Protein AF-A0A916QXQ4-F1 (afdb_monomer)

Structure (mmCIF, N/CA/C/O backbone):
data_AF-A0A916QXQ4-F1
#
_entry.id   AF-A0A916QXQ4-F1
#
loop_
_atom_site.group_PDB
_atom_site.id
_atom_site.type_symbol
_atom_site.label_atom_id
_atom_site.label_alt_id
_atom_site.label_comp_id
_atom_site.label_asym_id
_atom_site.label_entity_id
_atom_site.label_seq_id
_atom_site.pdbx_PDB_ins_code
_atom_site.Cartn_x
_atom_site.Cartn_y
_atom_site.Cartn_z
_atom_site.occupancy
_atom_site.B_iso_or_equiv
_atom_site.auth_seq_id
_atom_site.auth_comp_id
_atom_site.auth_asym_id
_atom_site.auth_atom_id
_atom_site.pdbx_PDB_model_num
ATOM 1 N N . MET A 1 1 ? 5.886 27.026 -9.463 1.00 68.62 1 MET A N 1
ATOM 2 C CA . MET A 1 1 ? 6.018 25.762 -10.219 1.00 68.62 1 MET A CA 1
ATOM 3 C C . MET A 1 1 ? 7.502 25.433 -10.294 1.00 68.62 1 MET A C 1
ATOM 5 O O . MET A 1 1 ? 8.241 26.263 -10.803 1.00 68.62 1 MET A O 1
ATOM 9 N N . GLN A 1 2 ? 7.952 24.326 -9.695 1.00 81.44 2 GLN A N 1
ATOM 10 C CA . GLN A 1 2 ? 9.362 23.913 -9.751 1.00 81.44 2 GLN A CA 1
ATOM 11 C C . GLN A 1 2 ? 9.612 23.110 -11.031 1.00 81.44 2 GLN A C 1
ATOM 13 O O . GLN A 1 2 ? 8.798 22.256 -11.383 1.00 81.44 2 GLN A O 1
ATOM 18 N N . LEU A 1 3 ? 10.710 23.401 -11.732 1.00 86.19 3 LEU A N 1
ATOM 19 C CA . LEU A 1 3 ? 11.135 22.612 -12.883 1.00 86.19 3 LEU A CA 1
ATOM 20 C C . LEU A 1 3 ? 11.724 21.302 -12.352 1.00 86.19 3 LEU A C 1
ATOM 22 O O . LEU A 1 3 ? 12.762 21.316 -11.694 1.00 86.19 3 LEU A O 1
ATOM 26 N N . VAL A 1 4 ? 11.034 20.192 -12.595 1.00 87.94 4 VAL A N 1
ATOM 27 C CA . VAL A 1 4 ? 11.498 18.856 -12.213 1.00 87.94 4 VAL A CA 1
ATOM 28 C C . VAL A 1 4 ? 11.705 18.018 -13.463 1.00 87.94 4 VAL A C 1
ATOM 30 O O . VAL A 1 4 ? 10.955 18.127 -14.435 1.00 87.94 4 VAL A O 1
ATOM 33 N N . GLU A 1 5 ? 12.738 17.187 -13.441 1.00 89.25 5 GLU A N 1
ATOM 34 C CA . GLU A 1 5 ? 13.019 16.252 -14.519 1.00 89.25 5 GLU A CA 1
ATOM 35 C C . GLU A 1 5 ? 11.939 15.162 -14.574 1.00 89.25 5 GLU A C 1
ATOM 37 O O . GLU A 1 5 ? 11.565 14.580 -13.553 1.00 89.25 5 GLU A O 1
ATOM 42 N N . LYS A 1 6 ? 11.423 14.879 -15.775 1.00 86.88 6 LYS A N 1
ATOM 43 C CA . LYS A 1 6 ? 10.425 13.832 -16.014 1.00 86.88 6 LYS A CA 1
ATOM 44 C C . LYS A 1 6 ? 10.949 12.845 -17.045 1.00 86.88 6 LYS A C 1
ATOM 46 O O . LYS A 1 6 ? 11.099 13.184 -18.216 1.00 86.88 6 LYS A O 1
ATOM 51 N N . HIS A 1 7 ? 11.099 11.593 -16.630 1.00 86.12 7 HIS A N 1
ATOM 52 C CA . HIS A 1 7 ? 11.394 10.484 -17.528 1.00 86.12 7 HIS A CA 1
ATOM 53 C C . HIS A 1 7 ? 10.111 9.738 -17.891 1.00 86.12 7 HIS A C 1
ATOM 55 O O . HIS A 1 7 ? 9.414 9.218 -17.022 1.00 86.12 7 HIS A O 1
ATOM 61 N N . THR A 1 8 ? 9.788 9.684 -19.183 1.00 89.25 8 THR A N 1
ATOM 62 C CA . THR A 1 8 ? 8.645 8.902 -19.674 1.00 89.25 8 THR A CA 1
ATOM 63 C C . THR A 1 8 ? 9.120 7.503 -20.056 1.00 89.25 8 THR A C 1
ATOM 65 O O . THR A 1 8 ? 9.946 7.349 -20.951 1.00 89.25 8 THR A O 1
ATOM 68 N N . ILE A 1 9 ? 8.588 6.482 -19.384 1.00 91.50 9 ILE A N 1
ATOM 69 C CA . ILE A 1 9 ? 8.902 5.071 -19.634 1.00 91.50 9 ILE A CA 1
ATOM 70 C C . ILE A 1 9 ? 7.858 4.508 -20.603 1.00 91.50 9 ILE A C 1
ATOM 72 O O . ILE A 1 9 ? 6.667 4.480 -20.299 1.00 91.50 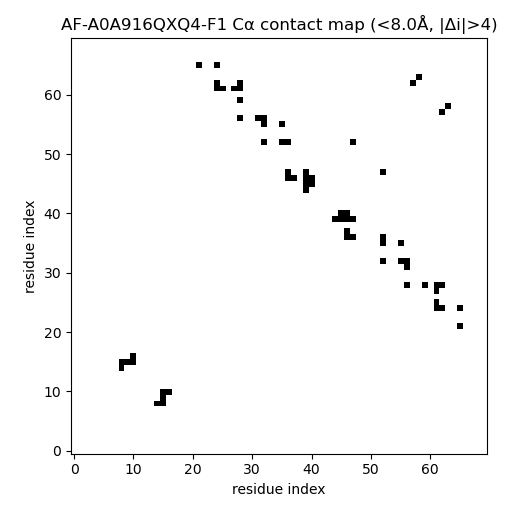9 ILE A O 1
ATOM 76 N N . ASN A 1 10 ? 8.301 4.063 -21.778 1.00 93.69 10 ASN A N 1
ATOM 77 C CA . ASN A 1 10 ? 7.466 3.333 -22.736 1.00 93.69 10 ASN A CA 1
ATOM 78 C C . ASN A 1 10 ? 7.649 1.813 -22.572 1.00 93.69 10 ASN A C 1
ATOM 80 O O . ASN A 1 10 ? 8.505 1.368 -21.813 1.00 93.69 10 ASN A O 1
ATOM 84 N N . ARG A 1 11 ? 6.869 1.006 -23.302 1.00 93.56 11 ARG A N 1
ATOM 85 C CA . ARG A 1 11 ? 6.911 -0.467 -23.197 1.00 93.56 11 ARG A CA 1
ATOM 86 C C . ARG A 1 11 ? 8.250 -1.092 -23.597 1.00 93.56 11 ARG A C 1
ATOM 88 O O . ARG A 1 11 ? 8.554 -2.195 -23.158 1.00 93.56 11 ARG A O 1
ATOM 95 N N . GLN A 1 12 ? 9.037 -0.412 -24.428 1.00 95.50 12 GLN A N 1
ATOM 96 C CA . GLN A 1 12 ? 10.361 -0.863 -24.864 1.00 95.50 12 GLN A CA 1
ATOM 97 C C . GLN A 1 12 ? 11.477 -0.471 -23.883 1.00 95.50 12 GLN A C 1
ATOM 99 O O . GLN A 1 12 ? 12.617 -0.902 -24.040 1.00 95.50 12 GLN A O 1
ATOM 104 N N . HIS A 1 13 ? 11.180 0.349 -22.877 1.00 95.69 13 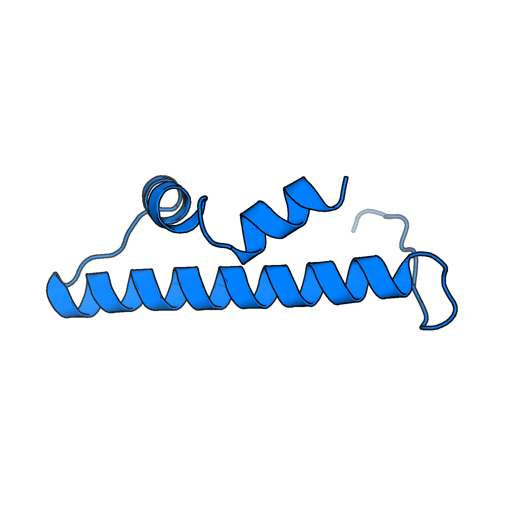HIS A N 1
ATOM 105 C CA . HIS A 1 13 ? 12.166 0.812 -21.915 1.00 95.69 13 HIS A CA 1
ATOM 106 C C . HIS A 1 13 ? 12.606 -0.323 -20.979 1.00 95.69 13 HIS A C 1
ATOM 108 O O . HIS A 1 13 ? 11.779 -1.091 -20.489 1.00 95.69 13 HIS A O 1
ATOM 114 N N . LYS A 1 14 ? 13.903 -0.386 -20.652 1.00 95.00 14 LYS A N 1
ATOM 115 C CA . LYS A 1 14 ? 14.487 -1.462 -19.825 1.00 95.00 14 LYS A CA 1
ATOM 116 C C . LYS A 1 14 ? 13.812 -1.648 -18.457 1.00 95.00 14 LYS A C 1
ATOM 118 O O . LYS A 1 14 ? 13.712 -2.768 -17.978 1.00 95.00 14 LYS A O 1
ATOM 123 N N . PHE A 1 15 ? 13.309 -0.562 -17.867 1.00 93.62 15 PHE A N 1
ATOM 124 C CA . PHE A 1 15 ? 12.616 -0.575 -16.569 1.00 93.62 15 PHE A CA 1
ATOM 125 C C . PHE A 1 15 ? 11.098 -0.760 -16.667 1.00 93.62 15 PHE A C 1
ATOM 127 O O . PHE A 1 15 ? 10.428 -0.775 -15.643 1.00 93.62 15 PHE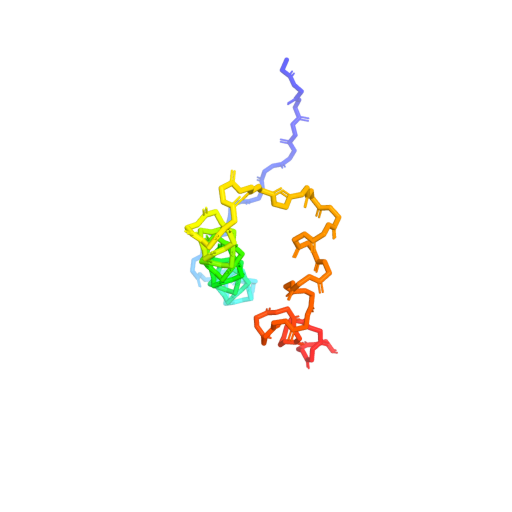 A O 1
ATOM 134 N N . TRP A 1 16 ? 10.524 -0.890 -17.869 1.00 94.56 16 TRP A N 1
ATOM 135 C CA . TRP A 1 16 ? 9.069 -0.952 -18.018 1.00 94.56 16 TRP A CA 1
ATOM 136 C C . TRP A 1 16 ? 8.447 -2.098 -17.215 1.00 94.56 16 TRP A C 1
ATOM 138 O O . TRP A 1 16 ? 7.488 -1.871 -16.485 1.00 94.56 16 TRP A O 1
ATOM 148 N N . LYS A 1 17 ? 9.028 -3.303 -17.300 1.00 93.88 17 LYS A N 1
ATOM 149 C CA . LYS A 1 17 ? 8.520 -4.487 -16.589 1.00 93.88 17 LYS A CA 1
ATOM 150 C C . LYS A 1 17 ? 8.579 -4.330 -15.071 1.00 93.88 17 LYS A C 1
ATOM 152 O O . LYS A 1 17 ? 7.647 -4.722 -14.382 1.00 93.88 17 LYS A O 1
ATOM 157 N N . GLU A 1 18 ? 9.663 -3.753 -14.564 1.00 92.00 18 GLU A N 1
ATOM 158 C CA . GLU A 1 18 ? 9.840 -3.512 -13.131 1.00 92.00 18 GLU A CA 1
ATOM 159 C C . GLU A 1 18 ? 8.834 -2.471 -12.627 1.00 92.00 18 GLU A C 1
ATOM 161 O O . GLU A 1 18 ? 8.154 -2.700 -11.632 1.00 92.00 18 GLU A O 1
ATOM 166 N N . CYS A 1 19 ? 8.661 -1.361 -13.352 1.00 91.94 19 CYS A N 1
ATOM 167 C CA . CYS A 1 19 ? 7.658 -0.356 -13.008 1.00 91.94 19 CYS A CA 1
ATOM 168 C C . CYS A 1 19 ? 6.228 -0.913 -13.054 1.00 91.94 19 CYS A C 1
ATOM 170 O O . CYS A 1 19 ? 5.434 -0.588 -12.175 1.00 91.94 19 CYS A O 1
ATOM 172 N N . ASP A 1 20 ? 5.899 -1.735 -14.053 1.00 93.06 20 ASP A N 1
ATOM 173 C CA . ASP A 1 20 ? 4.586 -2.377 -14.178 1.00 93.06 20 ASP A CA 1
ATOM 174 C C . ASP A 1 20 ? 4.310 -3.314 -12.992 1.00 93.06 20 ASP A C 1
ATOM 176 O O . ASP A 1 20 ? 3.274 -3.205 -12.332 1.00 93.06 20 ASP A O 1
ATOM 180 N N . TYR A 1 21 ? 5.291 -4.150 -12.641 1.00 92.62 21 TYR A N 1
ATOM 181 C CA . TYR A 1 21 ? 5.220 -5.022 -11.473 1.00 92.62 21 TYR A CA 1
ATOM 182 C C . TYR A 1 21 ? 5.041 -4.229 -10.169 1.00 92.62 21 TYR A C 1
ATOM 184 O O . TYR A 1 21 ? 4.117 -4.496 -9.401 1.00 92.62 21 TYR A O 1
ATOM 192 N N . LEU A 1 22 ? 5.870 -3.210 -9.930 1.00 92.25 22 LEU A N 1
ATOM 193 C CA . LEU A 1 22 ? 5.790 -2.383 -8.723 1.00 92.25 22 LEU A CA 1
ATOM 194 C C . LEU A 1 22 ? 4.466 -1.611 -8.634 1.00 92.25 22 LEU A C 1
ATOM 196 O O . LEU A 1 22 ? 3.900 -1.478 -7.547 1.00 92.25 22 LEU A O 1
ATOM 200 N N . ALA A 1 23 ? 3.937 -1.128 -9.761 1.00 92.75 23 ALA A N 1
ATOM 201 C CA . ALA A 1 23 ? 2.636 -0.469 -9.806 1.00 92.75 23 ALA A CA 1
ATOM 202 C C . ALA A 1 23 ? 1.502 -1.434 -9.427 1.00 92.75 23 ALA A C 1
ATOM 204 O O . ALA A 1 23 ? 0.601 -1.062 -8.667 1.00 92.75 23 ALA A O 1
ATOM 205 N N . LEU A 1 24 ? 1.567 -2.681 -9.903 1.00 92.94 24 LEU A N 1
ATOM 206 C CA . LEU A 1 24 ? 0.622 -3.727 -9.524 1.00 92.94 24 LEU A CA 1
ATOM 207 C C . LEU A 1 24 ? 0.698 -4.033 -8.020 1.00 92.94 24 LEU A C 1
ATOM 209 O O . LEU A 1 24 ? -0.334 -4.021 -7.347 1.00 92.94 24 LEU A O 1
ATOM 213 N N . GLN A 1 25 ? 1.902 -4.229 -7.473 1.00 92.44 25 GLN A N 1
ATOM 214 C CA . GLN A 1 25 ? 2.086 -4.493 -6.041 1.00 92.44 25 GLN A CA 1
ATOM 215 C C . GLN A 1 25 ? 1.598 -3.332 -5.167 1.00 92.44 25 GLN A C 1
ATOM 217 O O . GLN A 1 25 ? 0.896 -3.546 -4.179 1.00 92.44 25 GLN A O 1
ATOM 222 N N . SER A 1 26 ? 1.864 -2.089 -5.578 1.00 92.25 26 SER A N 1
ATOM 223 C CA . SER A 1 26 ? 1.343 -0.889 -4.912 1.00 92.25 26 SER A CA 1
ATOM 224 C C . SER A 1 26 ? -0.190 -0.877 -4.866 1.00 92.25 26 SER A C 1
ATOM 226 O O . SER A 1 26 ? -0.790 -0.633 -3.816 1.00 92.25 26 SER A O 1
ATOM 228 N N . LYS A 1 27 ? -0.849 -1.231 -5.978 1.00 94.00 27 LYS A N 1
ATOM 229 C CA . LYS A 1 27 ? -2.313 -1.351 -6.030 1.00 94.00 27 LYS A CA 1
ATOM 230 C C . LYS A 1 27 ? -2.832 -2.442 -5.091 1.00 94.00 27 LYS A C 1
ATOM 232 O O . LYS A 1 27 ? -3.839 -2.227 -4.415 1.00 94.00 27 LYS A O 1
ATOM 237 N N . HIS A 1 28 ? -2.170 -3.597 -5.037 1.00 93.31 28 HIS A N 1
ATOM 238 C CA . HIS A 1 28 ? -2.549 -4.676 -4.123 1.00 93.31 28 HIS A CA 1
ATOM 239 C C . HIS A 1 28 ? -2.426 -4.254 -2.662 1.00 93.31 28 HIS A C 1
ATOM 241 O O . HIS A 1 28 ? -3.380 -4.425 -1.903 1.00 93.31 28 HIS A O 1
ATOM 247 N N . LEU A 1 29 ? -1.311 -3.624 -2.290 1.00 93.38 29 LEU A N 1
ATOM 248 C CA . LEU A 1 29 ? -1.101 -3.109 -0.942 1.00 93.38 29 LEU A CA 1
ATOM 249 C C . LEU A 1 29 ? -2.164 -2.074 -0.552 1.00 93.38 29 LEU A C 1
ATOM 251 O O . LEU A 1 29 ? -2.732 -2.149 0.537 1.00 93.38 29 LEU A O 1
ATOM 255 N N . TYR A 1 30 ? -2.474 -1.134 -1.448 1.00 94.69 30 TYR A N 1
ATOM 256 C CA . TYR A 1 30 ? -3.508 -0.127 -1.209 1.00 94.69 30 TYR A CA 1
ATOM 257 C C . TYR A 1 30 ? -4.886 -0.762 -0.979 1.00 94.69 30 TYR A C 1
ATOM 259 O O . TYR A 1 30 ? -5.609 -0.391 -0.052 1.00 94.69 30 TYR A O 1
ATOM 267 N N . ASN A 1 31 ? -5.244 -1.757 -1.793 1.00 95.56 31 ASN A N 1
ATOM 268 C CA . ASN A 1 31 ? -6.499 -2.484 -1.636 1.00 95.56 31 ASN A CA 1
ATOM 269 C C . ASN A 1 31 ? -6.555 -3.255 -0.310 1.00 95.56 31 ASN A C 1
ATOM 271 O O . ASN A 1 31 ? -7.589 -3.220 0.356 1.00 95.56 31 ASN A O 1
ATOM 275 N N . ALA A 1 32 ? -5.456 -3.897 0.094 1.00 94.88 32 ALA A N 1
ATOM 276 C CA . ALA A 1 32 ? -5.363 -4.605 1.366 1.00 94.88 32 ALA A CA 1
ATOM 277 C C . ALA A 1 32 ? -5.511 -3.655 2.563 1.00 94.88 32 ALA A C 1
ATOM 279 O O . ALA A 1 32 ? -6.328 -3.903 3.448 1.00 94.88 32 ALA A O 1
ATOM 280 N N . ALA A 1 33 ? -4.803 -2.521 2.556 1.00 95.69 33 ALA A N 1
ATOM 281 C CA . ALA A 1 33 ? -4.919 -1.505 3.601 1.00 95.69 33 ALA A CA 1
ATOM 282 C C . ALA A 1 33 ? -6.352 -0.965 3.718 1.00 95.69 33 ALA A C 1
ATOM 284 O O . ALA A 1 33 ? -6.909 -0.888 4.813 1.00 95.69 33 ALA A O 1
ATOM 285 N N . ASN A 1 34 ? -6.986 -0.654 2.585 1.00 96.62 34 ASN A N 1
ATOM 286 C CA . ASN A 1 34 ? -8.375 -0.203 2.566 1.00 96.62 34 ASN A CA 1
ATOM 287 C C . ASN A 1 34 ? -9.349 -1.260 3.080 1.00 96.62 34 ASN A C 1
ATOM 289 O O . ASN A 1 34 ? -10.314 -0.919 3.766 1.00 96.62 34 ASN A O 1
ATOM 293 N N . TYR A 1 35 ? -9.127 -2.529 2.737 1.00 96.81 35 TYR A N 1
ATOM 294 C CA . TYR A 1 35 ? -9.935 -3.621 3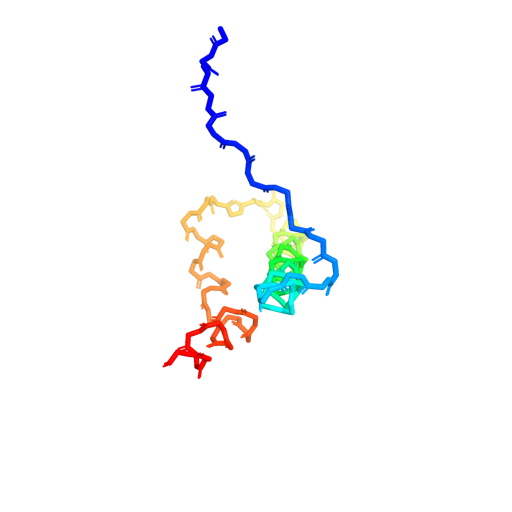.257 1.00 96.81 35 TYR A CA 1
ATOM 295 C C . TYR A 1 35 ? -9.822 -3.692 4.782 1.00 96.81 35 TYR A C 1
ATOM 297 O O . TYR A 1 35 ? -10.842 -3.609 5.461 1.00 96.81 35 TYR A O 1
ATOM 305 N N . THR A 1 36 ? -8.602 -3.731 5.320 1.00 96.06 36 THR A N 1
ATOM 306 C CA . THR A 1 36 ? -8.344 -3.762 6.767 1.00 96.06 36 THR A CA 1
ATOM 307 C C . THR A 1 36 ? -8.980 -2.576 7.492 1.00 96.06 36 THR A C 1
ATOM 309 O O . THR A 1 36 ? -9.662 -2.760 8.499 1.00 96.06 36 THR A O 1
ATOM 312 N N . GLN A 1 37 ? -8.838 -1.364 6.949 1.00 97.44 37 GLN A N 1
ATOM 313 C CA . GLN A 1 37 ? -9.433 -0.158 7.527 1.00 97.44 37 GLN A CA 1
ATOM 314 C C . GLN A 1 37 ? -10.965 -0.241 7.586 1.00 97.44 37 GLN A C 1
ATOM 316 O O . GLN A 1 37 ? -11.571 0.123 8.591 1.00 97.44 37 GLN A O 1
ATOM 321 N N . ARG A 1 38 ? -11.605 -0.744 6.522 1.00 98.06 38 ARG A N 1
ATOM 322 C CA . ARG A 1 38 ? -13.065 -0.916 6.482 1.00 98.06 38 ARG A CA 1
ATOM 323 C C . ARG A 1 38 ? -13.548 -1.986 7.452 1.00 98.06 38 ARG A C 1
ATOM 325 O O . ARG A 1 38 ? -14.569 -1.773 8.095 1.00 98.06 38 ARG A O 1
ATOM 332 N N . GLN A 1 39 ? -12.826 -3.100 7.575 1.00 97.75 39 GLN A N 1
ATOM 333 C CA . GLN A 1 39 ? -13.161 -4.144 8.548 1.00 97.75 39 GLN A CA 1
ATOM 334 C C . GLN A 1 39 ? -13.161 -3.584 9.974 1.00 97.75 39 GLN A C 1
ATOM 336 O O . GLN A 1 39 ? -14.125 -3.781 10.710 1.00 97.75 39 GLN A O 1
ATOM 341 N N . TYR A 1 40 ? -12.132 -2.813 10.333 1.00 97.56 40 TYR A N 1
ATOM 342 C CA . TYR A 1 40 ? -12.055 -2.176 11.646 1.00 97.56 40 TYR A CA 1
ATOM 343 C C . TYR A 1 40 ? -13.175 -1.152 11.867 1.00 97.56 40 TYR A C 1
ATOM 345 O O . TYR A 1 40 ? -13.794 -1.127 12.929 1.00 97.56 40 TYR A O 1
ATOM 353 N N . PHE A 1 41 ? -13.504 -0.364 10.842 1.00 98.06 41 PHE A N 1
ATOM 354 C CA . PHE A 1 41 ? -14.614 0.577 10.924 1.00 98.06 41 PHE A CA 1
ATOM 355 C C . PHE A 1 41 ? -15.963 -0.117 11.127 1.00 98.06 41 PHE A C 1
ATOM 357 O O . PHE A 1 41 ? -16.746 0.319 11.964 1.00 98.06 41 PHE A O 1
ATOM 364 N N . PHE A 1 42 ? -16.248 -1.199 10.402 1.00 98.12 42 PHE A N 1
ATOM 365 C CA . PHE A 1 42 ? -17.522 -1.901 10.561 1.00 98.12 42 PHE A CA 1
ATOM 366 C C . PHE A 1 42 ? -17.638 -2.645 11.893 1.00 98.12 42 PHE A C 1
ATOM 368 O O . PHE A 1 42 ? -18.743 -2.743 12.418 1.00 98.12 42 PHE A O 1
ATOM 375 N N . ALA A 1 43 ? -16.528 -3.136 12.447 1.00 97.94 43 ALA A N 1
ATOM 376 C CA . ALA A 1 43 ? -16.527 -3.801 1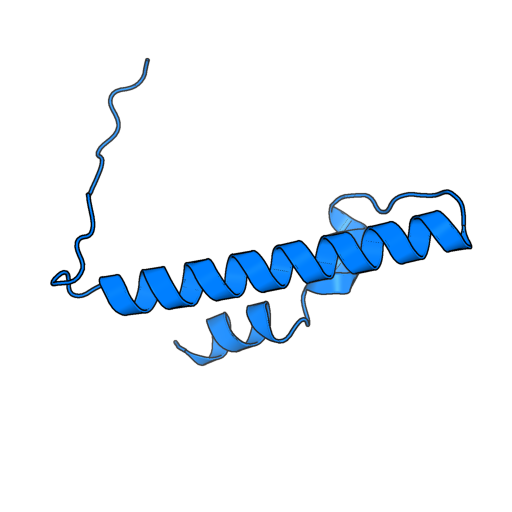3.746 1.00 97.94 43 ALA A CA 1
ATOM 377 C C . ALA A 1 43 ? -16.631 -2.811 14.921 1.00 97.94 43 ALA A C 1
ATOM 379 O O . ALA A 1 43 ? -17.402 -3.036 15.848 1.00 97.94 43 ALA A O 1
ATOM 380 N N . GLU A 1 44 ? -15.880 -1.705 14.875 1.00 97.12 44 GLU A N 1
ATOM 381 C CA . GLU A 1 44 ? -15.623 -0.855 16.051 1.00 97.12 44 GLU A CA 1
ATOM 382 C C . GLU A 1 44 ? -16.027 0.617 15.861 1.00 97.12 44 GLU A C 1
ATOM 384 O O . GLU A 1 44 ? -15.905 1.426 16.783 1.00 97.12 44 GLU A O 1
ATOM 389 N N . GLY A 1 45 ? -16.453 1.010 14.657 1.00 97.56 45 GLY A N 1
ATOM 390 C CA . GLY A 1 45 ? -16.768 2.401 14.310 1.00 97.56 45 GLY A CA 1
ATOM 391 C C . GLY A 1 45 ? -15.549 3.329 14.269 1.00 97.56 45 GLY A C 1
ATOM 392 O O . GLY A 1 45 ? -15.702 4.551 14.308 1.00 97.56 45 GLY A O 1
ATOM 393 N N . LYS A 1 46 ? -14.332 2.774 14.223 1.00 96.38 46 LYS A N 1
ATOM 394 C CA . LYS A 1 46 ? -13.058 3.503 14.332 1.00 96.38 46 LYS A CA 1
ATOM 395 C C . LYS A 1 46 ? -12.193 3.346 13.084 1.00 96.38 46 LYS A C 1
ATOM 397 O O . LYS A 1 46 ? -12.423 2.490 12.239 1.00 96.38 46 LYS A O 1
ATOM 402 N N . TYR A 1 47 ? -11.163 4.181 13.000 1.00 96.44 47 TYR A N 1
ATOM 403 C CA . TYR A 1 47 ? -10.164 4.167 11.936 1.00 96.44 47 TYR A CA 1
ATOM 404 C C . TYR A 1 47 ? -8.773 3.990 12.542 1.00 96.44 47 TYR A C 1
ATOM 406 O O . TYR A 1 47 ? -8.474 4.588 13.577 1.00 96.44 47 TYR A O 1
ATOM 414 N N . TYR A 1 48 ? -7.915 3.202 11.896 1.00 97.12 48 TYR A N 1
ATOM 415 C CA . TYR A 1 48 ? -6.489 3.211 12.202 1.00 97.12 48 TYR A CA 1
ATOM 416 C C . TYR A 1 48 ? -5.871 4.537 11.764 1.00 97.12 48 TYR A C 1
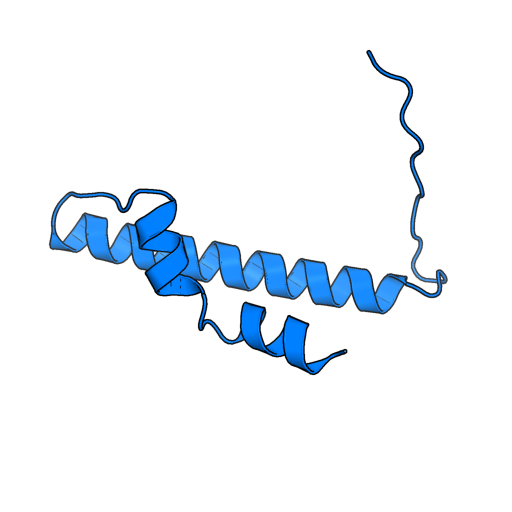ATOM 418 O O . TYR A 1 48 ? -6.243 5.090 10.722 1.00 97.12 48 TYR A O 1
ATOM 426 N N . ASN A 1 49 ? -4.901 5.026 12.538 1.00 96.31 49 ASN A N 1
ATOM 427 C CA . ASN A 1 49 ? -3.993 6.067 12.066 1.00 96.31 49 ASN A CA 1
ATOM 428 C C . ASN A 1 49 ? -2.946 5.462 11.105 1.00 96.31 49 ASN A C 1
ATOM 430 O O . ASN A 1 49 ? -2.875 4.246 10.912 1.00 96.31 49 ASN A O 1
ATOM 434 N N . SER A 1 50 ? -2.109 6.314 10.512 1.00 93.06 50 SER A N 1
ATOM 435 C CA . SER A 1 50 ? -1.107 5.896 9.524 1.00 93.06 50 SER A CA 1
ATOM 436 C C . SER A 1 50 ? -0.064 4.905 10.060 1.00 93.06 50 SER A C 1
ATOM 438 O 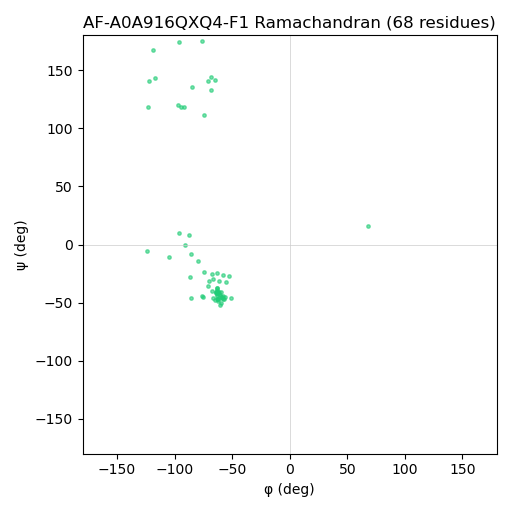O . SER A 1 50 ? 0.425 4.072 9.301 1.00 93.06 50 SER A O 1
ATOM 440 N N . ILE A 1 51 ? 0.286 4.983 11.347 1.00 95.19 51 ILE A N 1
ATOM 441 C CA . ILE A 1 51 ? 1.271 4.093 11.980 1.00 95.19 51 ILE A CA 1
ATOM 442 C C . ILE A 1 51 ? 0.648 2.716 12.210 1.00 95.19 51 ILE A C 1
ATOM 444 O O . ILE A 1 51 ? 1.246 1.692 11.879 1.00 95.19 51 ILE A O 1
ATOM 448 N N . ASP A 1 52 ? -0.579 2.694 12.722 1.00 96.06 52 ASP A N 1
ATOM 449 C CA . ASP A 1 52 ? -1.283 1.454 13.023 1.00 96.06 52 ASP A CA 1
ATOM 450 C C . ASP A 1 52 ? -1.569 0.667 11.744 1.00 96.06 52 ASP A C 1
ATOM 452 O O . ASP A 1 52 ? -1.243 -0.518 11.671 1.00 96.06 52 ASP A O 1
ATOM 456 N N . ILE A 1 53 ? -2.093 1.322 10.699 1.00 94.69 53 ILE A N 1
ATO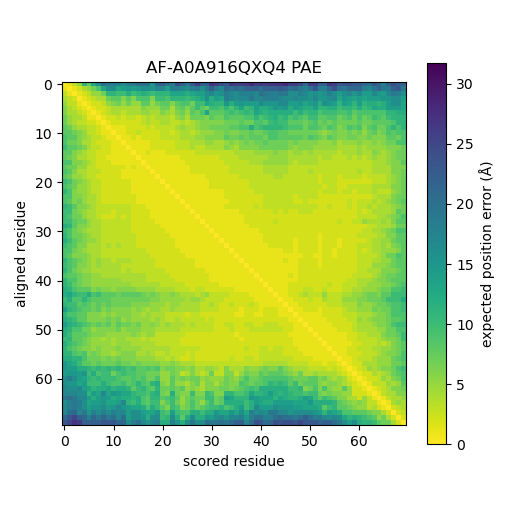M 457 C CA . ILE A 1 53 ? -2.372 0.637 9.430 1.00 94.69 53 ILE A CA 1
ATOM 458 C C . ILE A 1 53 ? -1.085 0.111 8.788 1.00 94.69 53 ILE A C 1
ATOM 460 O O . ILE A 1 53 ? -1.077 -1.011 8.289 1.00 94.69 53 ILE A O 1
ATOM 464 N N . TYR A 1 54 ? 0.024 0.856 8.881 1.00 92.69 54 TYR A N 1
ATOM 465 C CA . TYR A 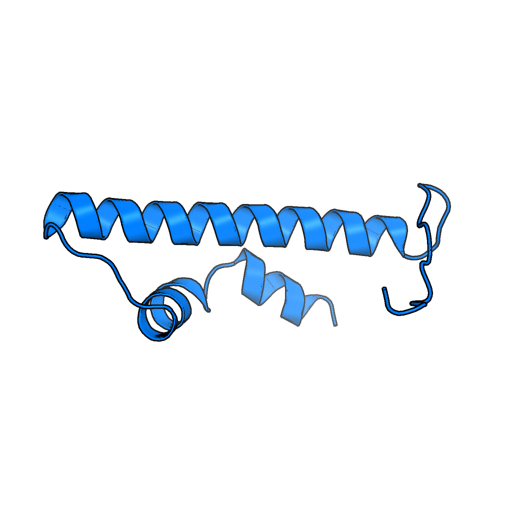1 54 ? 1.331 0.381 8.432 1.00 92.69 54 TYR A CA 1
ATOM 466 C C . TYR A 1 54 ? 1.735 -0.907 9.154 1.00 92.69 54 TYR A C 1
ATOM 468 O O . TYR A 1 54 ? 2.140 -1.873 8.510 1.00 92.69 54 TYR A O 1
ATOM 476 N N . HIS A 1 55 ? 1.597 -0.969 10.479 1.00 93.31 55 HIS A N 1
ATOM 477 C CA . HIS A 1 55 ? 1.933 -2.176 11.230 1.00 93.31 55 HIS A CA 1
ATOM 478 C C . HIS A 1 55 ? 1.018 -3.364 10.919 1.00 93.31 55 HIS A C 1
ATOM 480 O O . HIS A 1 55 ? 1.500 -4.497 10.965 1.00 93.31 55 HIS A O 1
ATOM 486 N N . GLN A 1 56 ? -0.240 -3.118 10.545 1.00 91.75 56 GLN A N 1
ATOM 487 C CA . GLN A 1 56 ? -1.151 -4.164 10.074 1.00 91.75 56 GLN A CA 1
ATOM 488 C C . GLN A 1 56 ? -0.767 -4.692 8.685 1.00 91.75 56 GLN A C 1
ATOM 490 O O . GLN A 1 56 ? -0.912 -5.882 8.419 1.00 91.75 56 GLN A O 1
ATOM 495 N N . THR A 1 57 ? -0.262 -3.836 7.790 1.00 91.06 57 THR A N 1
ATOM 496 C CA . THR A 1 57 ? -0.036 -4.206 6.382 1.00 91.06 57 THR A CA 1
ATOM 497 C C . THR A 1 57 ? 1.421 -4.447 6.003 1.00 91.06 57 THR A C 1
ATOM 499 O O . THR A 1 57 ? 1.667 -4.954 4.916 1.00 91.06 57 THR A O 1
ATOM 502 N N . LYS A 1 58 ? 2.405 -4.121 6.850 1.00 86.56 58 LYS A N 1
ATOM 503 C CA . LYS A 1 58 ? 3.846 -4.224 6.520 1.00 86.56 58 LYS A CA 1
ATOM 504 C C . LYS A 1 58 ? 4.312 -5.628 6.120 1.00 86.56 58 LYS A C 1
ATOM 506 O O . LYS A 1 58 ? 5.286 -5.758 5.392 1.00 86.56 58 LYS A O 1
ATOM 511 N N . ASN A 1 59 ? 3.622 -6.661 6.601 1.00 86.00 59 ASN A N 1
ATOM 512 C CA . ASN A 1 59 ? 3.930 -8.061 6.305 1.00 86.00 59 ASN A CA 1
ATOM 513 C C . ASN A 1 59 ? 3.071 -8.611 5.156 1.00 86.00 59 ASN A C 1
ATOM 515 O O . ASN A 1 59 ? 3.031 -9.819 4.946 1.00 86.00 59 ASN A O 1
ATOM 519 N N . HIS A 1 60 ? 2.332 -7.751 4.451 1.00 85.81 60 HIS A N 1
ATOM 520 C CA . HIS A 1 60 ? 1.550 -8.163 3.298 1.00 85.81 60 HIS A CA 1
ATOM 521 C C . HIS A 1 60 ? 2.484 -8.645 2.183 1.00 85.81 60 HIS A C 1
ATOM 523 O O . HIS A 1 60 ? 3.532 -8.046 1.943 1.00 85.81 60 HIS A O 1
ATOM 529 N N . GLU A 1 61 ? 2.073 -9.696 1.479 1.00 80.12 61 GLU A N 1
ATOM 530 C CA . GLU A 1 61 ? 2.847 -10.364 0.424 1.00 80.12 61 GLU A CA 1
ATOM 531 C C . GLU A 1 61 ? 3.373 -9.363 -0.618 1.00 80.12 61 GLU A C 1
ATOM 533 O O . GLU A 1 61 ? 4.570 -9.285 -0.862 1.00 80.12 61 GLU A O 1
ATOM 538 N N . ALA A 1 62 ? 2.506 -8.447 -1.067 1.00 77.44 62 ALA A N 1
ATOM 539 C CA . ALA A 1 62 ? 2.868 -7.347 -1.966 1.00 77.44 62 ALA A CA 1
ATOM 540 C C . ALA A 1 62 ? 4.053 -6.466 -1.514 1.00 77.44 62 ALA A C 1
ATOM 542 O O . ALA A 1 62 ? 4.711 -5.862 -2.353 1.00 77.44 62 ALA A O 1
ATOM 543 N N . ILE A 1 63 ? 4.327 -6.351 -0.211 1.00 74.56 63 ILE A N 1
ATOM 544 C CA . ILE A 1 63 ? 5.515 -5.657 0.307 1.00 74.56 63 ILE A CA 1
ATOM 545 C C . ILE A 1 63 ? 6.706 -6.615 0.340 1.00 74.56 63 ILE A C 1
ATOM 547 O O . ILE A 1 63 ? 7.793 -6.259 -0.112 1.00 74.56 63 ILE A O 1
ATOM 551 N N . LEU A 1 64 ? 6.513 -7.830 0.848 1.00 71.69 64 LEU A N 1
ATOM 552 C CA . LEU A 1 64 ? 7.575 -8.829 0.975 1.00 71.69 64 LEU A CA 1
ATOM 553 C C . LEU A 1 64 ? 8.186 -9.184 -0.386 1.00 71.69 64 LEU A C 1
ATOM 555 O O . LEU A 1 64 ? 9.410 -9.221 -0.516 1.00 71.69 64 LEU A O 1
ATOM 559 N N . ASP A 1 65 ? 7.358 -9.313 -1.418 1.00 71.50 65 ASP A N 1
ATOM 560 C CA . ASP A 1 65 ? 7.800 -9.657 -2.767 1.00 71.50 65 ASP A CA 1
ATOM 561 C C . ASP A 1 65 ? 8.644 -8.551 -3.412 1.00 71.50 65 ASP A C 1
ATOM 563 O O . ASP A 1 65 ? 9.490 -8.825 -4.262 1.00 71.50 65 ASP A O 1
ATOM 567 N N . THR A 1 66 ? 8.467 -7.292 -2.998 1.00 67.25 66 THR A N 1
ATOM 568 C CA . THR A 1 66 ? 9.325 -6.188 -3.465 1.00 67.25 66 THR A CA 1
ATOM 569 C C . THR A 1 66 ? 10.717 -6.210 -2.838 1.00 67.25 66 THR A C 1
ATOM 571 O O . THR A 1 66 ? 11.660 -5.698 -3.439 1.00 67.25 66 THR A O 1
ATOM 574 N N . TYR A 1 67 ? 10.871 -6.827 -1.662 1.00 62.03 67 TYR A N 1
ATOM 575 C CA . TYR A 1 67 ? 12.171 -6.995 -1.010 1.00 62.03 67 TYR A CA 1
ATOM 576 C C . TYR A 1 67 ? 12.912 -8.249 -1.482 1.00 62.03 67 TYR A C 1
ATOM 578 O O . TYR A 1 67 ? 14.136 -8.246 -1.477 1.00 62.03 67 TYR A O 1
ATOM 586 N N . GLN A 1 68 ? 12.191 -9.290 -1.910 1.00 54.78 68 GLN A N 1
ATOM 587 C CA . GLN A 1 68 ? 12.773 -10.541 -2.420 1.00 54.78 68 GLN A CA 1
ATOM 588 C C . GLN A 1 68 ? 13.254 -10.453 -3.882 1.00 54.78 68 GLN A C 1
ATOM 590 O O . GLN A 1 68 ? 13.984 -11.327 -4.336 1.00 54.78 68 GLN A O 1
ATOM 595 N N . GLN A 1 69 ? 12.860 -9.417 -4.633 1.00 51.81 69 GLN A N 1
ATOM 596 C CA . GLN A 1 69 ? 13.307 -9.197 -6.020 1.00 51.81 69 GLN A CA 1
ATOM 597 C C . GLN A 1 69 ? 14.620 -8.395 -6.152 1.00 51.81 69 GLN A C 1
ATOM 599 O O . GLN A 1 69 ? 14.991 -8.022 -7.266 1.00 51.81 69 GLN A O 1
ATOM 604 N N . LYS A 1 70 ? 15.322 -8.124 -5.045 1.00 45.16 70 LYS A N 1
ATOM 605 C CA . LYS A 1 70 ? 16.650 -7.486 -5.021 1.00 45.16 70 LYS A CA 1
ATOM 606 C C . LYS A 1 70 ? 17.731 -8.486 -4.645 1.00 45.16 70 LYS A C 1
ATOM 608 O O . LYS A 1 70 ? 18.832 -8.359 -5.221 1.00 45.16 70 LYS A O 1
#

Foldseek 3Di:
DDDDDDDDDDPPHPCNVVVVLLVVLVVVLVVVLVVVQVVCCVVPVDGDDPVRSCVVRVPPPSNVVVVVVD

Mean predicted aligned error: 5.7 Å

Sequence (70 aa):
MQLVEKHTINRQHKFWKECDYLALQSKHLYNAANYTQRQYFFAEGKYYNSIDIYHQTKNHEAILDTYQQK

Secondary structure (DSSP, 8-state):
------PPP-TTSTTHHHHHHHHHHHHHHHHHHHHHHHHHHHHHS----HHHHHHHHTT-HHHHHHHHT-

Radius of gyration: 16.37 Å; Cα contacts (8 Å, |Δi|>4): 34; chains: 1; bounding box: 34×36×41 Å

pLDDT: mean 89.06, std 11.38, range [45.16, 98.12]

Solvent-accessible surface area (backbone atoms only — not comparable to full-atom values): 4348 Å² total; per-residue (Å²): 135,83,94,71,93,79,85,86,80,49,88,86,38,92,58,32,67,58,53,53,51,52,53,52,29,52,53,52,45,52,52,50,48,52,49,54,42,50,52,44,28,74,75,69,75,44,75,70,53,78,67,58,46,44,70,73,45,63,82,35,63,53,52,52,57,64,64,72,75,112